Protein AF-A0A1G8I6J5-F1 (afdb_monomer_lite)

Radius of gyration: 16.46 Å; chains: 1; bounding box: 43×23×48 Å

Sequence (100 aa):
MLLSAAGHLDQCDLLMFSKLYNYYWFIRLTRNASVQRKYYRLVSKEKKRLIDSGVDEEEIRLLCRHLANLRNPLAEKRLEAYRASQLKSLISFFVFFCVL

Structure (mmCIF, N/CA/C/O backbone):
data_AF-A0A1G8I6J5-F1
#
_entry.id   AF-A0A1G8I6J5-F1
#
loop_
_atom_site.group_PDB
_atom_site.id
_atom_site.type_symbol
_atom_site.label_atom_id
_atom_site.label_alt_id
_atom_site.label_comp_id
_atom_site.label_asym_id
_atom_site.label_entity_id
_atom_site.label_seq_id
_atom_site.pdbx_PDB_ins_code
_atom_site.Cartn_x
_atom_site.Cartn_y
_atom_site.Cartn_z
_atom_site.occupancy
_atom_site.B_iso_or_equiv
_atom_site.auth_seq_id
_atom_site.auth_comp_id
_atom_site.auth_asym_id
_atom_site.auth_atom_id
_atom_site.pdbx_PDB_model_num
ATOM 1 N N . MET A 1 1 ? -1.390 -11.225 31.566 1.00 36.03 1 MET A N 1
ATOM 2 C CA . MET A 1 1 ? -1.913 -12.053 30.452 1.00 36.03 1 MET A CA 1
ATOM 3 C C . MET A 1 1 ? -2.703 -11.206 29.436 1.00 36.03 1 MET A C 1
ATOM 5 O O . MET A 1 1 ? -3.800 -11.574 29.059 1.00 36.03 1 MET A O 1
ATOM 9 N N . LEU A 1 2 ? -2.156 -10.079 28.953 1.00 34.28 2 LEU A N 1
ATOM 10 C CA . LEU A 1 2 ? -2.787 -9.249 27.902 1.00 34.28 2 LEU A CA 1
ATOM 11 C C . LEU A 1 2 ? -1.770 -8.773 26.842 1.00 34.28 2 LEU A C 1
ATOM 13 O O . LEU A 1 2 ? -1.960 -7.737 26.223 1.00 34.28 2 LEU A O 1
ATOM 17 N N . LEU A 1 3 ? -0.672 -9.511 26.628 1.00 37.06 3 LEU A N 1
ATOM 18 C CA . LEU A 1 3 ? 0.301 -9.189 25.567 1.00 37.06 3 LEU A CA 1
ATOM 19 C C . LEU A 1 3 ? 0.153 -10.044 24.296 1.00 37.06 3 LEU A C 1
ATOM 21 O O . LEU A 1 3 ? 0.798 -9.750 23.299 1.00 37.06 3 LEU A O 1
ATOM 25 N N . SER A 1 4 ? -0.700 -11.075 24.291 1.00 35.41 4 SER A N 1
ATOM 26 C CA . SER A 1 4 ? -0.777 -12.018 23.160 1.00 35.41 4 SER A CA 1
ATOM 27 C C . SER A 1 4 ? -1.800 -11.647 22.075 1.00 35.41 4 SER A C 1
ATOM 29 O O . SER A 1 4 ? -1.829 -12.299 21.037 1.00 35.41 4 SER A O 1
ATOM 31 N N . ALA A 1 5 ? -2.636 -10.623 22.289 1.00 42.75 5 ALA A N 1
ATOM 32 C CA . ALA A 1 5 ? -3.673 -10.222 21.330 1.00 42.75 5 ALA A CA 1
ATOM 33 C C . ALA A 1 5 ? -3.165 -9.246 20.249 1.00 42.75 5 ALA A C 1
ATOM 35 O O . ALA A 1 5 ? -3.723 -9.214 19.157 1.00 42.75 5 ALA A O 1
ATOM 36 N N . ALA A 1 6 ? -2.093 -8.489 20.522 1.00 44.50 6 ALA A N 1
ATOM 37 C CA . ALA A 1 6 ? -1.533 -7.532 19.562 1.00 44.50 6 ALA A CA 1
ATOM 38 C C . ALA A 1 6 ? -0.904 -8.238 18.345 1.00 44.50 6 ALA A C 1
ATOM 40 O O . ALA A 1 6 ? -1.242 -7.924 17.210 1.00 44.50 6 ALA A O 1
ATOM 41 N N . GLY A 1 7 ? -0.096 -9.281 18.574 1.00 40.69 7 GLY A N 1
ATOM 42 C CA . GLY A 1 7 ? 0.580 -10.002 17.486 1.00 40.69 7 GLY A CA 1
ATOM 43 C C . GLY A 1 7 ? -0.347 -10.812 16.568 1.00 40.69 7 GLY A C 1
ATOM 44 O O . GLY A 1 7 ? 0.021 -11.108 15.437 1.00 40.69 7 GLY A O 1
ATOM 45 N N . HIS A 1 8 ? -1.560 -11.161 17.014 1.00 38.75 8 HIS A N 1
ATOM 46 C CA . HIS A 1 8 ? -2.502 -11.934 16.195 1.00 38.75 8 HIS A CA 1
ATOM 47 C C . HIS A 1 8 ? -3.292 -11.050 15.210 1.00 38.75 8 HIS A C 1
ATOM 49 O O . HIS A 1 8 ? -3.710 -11.528 14.154 1.00 38.75 8 HIS A O 1
ATOM 55 N N . LEU A 1 9 ? -3.476 -9.763 15.524 1.00 45.56 9 LEU A N 1
ATOM 56 C CA . LEU A 1 9 ? -4.094 -8.792 14.614 1.00 45.56 9 LEU A CA 1
ATOM 57 C C . LEU A 1 9 ? -3.100 -8.351 13.522 1.00 45.56 9 LEU A C 1
ATOM 59 O O . LEU A 1 9 ? -3.474 -8.297 12.352 1.00 45.56 9 LEU A O 1
ATOM 63 N N . ASP A 1 10 ? -1.813 -8.213 13.868 1.00 54.97 10 ASP A N 1
ATOM 64 C CA . ASP A 1 10 ? -0.731 -7.923 12.911 1.00 54.97 10 ASP A CA 1
ATOM 65 C C . ASP A 1 10 ? -0.566 -9.016 11.830 1.00 54.97 10 ASP A C 1
ATOM 67 O O . ASP A 1 10 ? -0.248 -8.731 10.671 1.00 54.97 10 ASP A O 1
ATOM 71 N N . GLN A 1 11 ? -0.804 -10.288 12.179 1.00 51.03 11 GLN A N 1
ATOM 72 C CA . GLN A 1 11 ? -0.657 -11.418 11.252 1.00 51.03 11 GLN A CA 1
ATOM 73 C C . GLN A 1 11 ? -1.720 -11.406 10.134 1.00 51.03 11 GLN A C 1
ATOM 75 O O . GLN A 1 11 ? -1.420 -11.729 8.981 1.00 51.03 11 GLN A O 1
ATOM 80 N N . CYS A 1 12 ? -2.958 -11.022 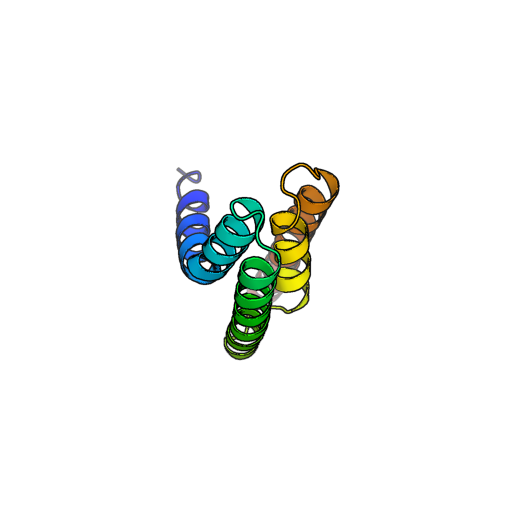10.462 1.00 55.72 12 CYS A N 1
ATOM 81 C CA . CYS A 1 12 ? -4.066 -10.920 9.508 1.00 55.72 12 CYS A CA 1
ATOM 82 C C . CYS A 1 12 ? -3.881 -9.730 8.556 1.00 55.72 12 CYS A C 1
ATOM 84 O O . CYS A 1 12 ? -4.099 -9.870 7.349 1.00 55.72 12 CYS A O 1
ATOM 86 N N . ASP A 1 13 ? -3.392 -8.601 9.073 1.00 64.19 13 ASP A N 1
ATOM 87 C CA . ASP A 1 13 ? -3.061 -7.424 8.266 1.00 64.19 13 ASP A CA 1
ATOM 88 C C . ASP A 1 13 ? -1.935 -7.720 7.267 1.00 64.19 13 ASP A C 1
ATOM 90 O O . ASP A 1 13 ? -2.030 -7.383 6.080 1.00 64.19 13 ASP A O 1
ATOM 94 N N . LEU A 1 14 ? -0.889 -8.434 7.697 1.00 63.06 14 LEU A N 1
ATOM 95 C CA . LEU A 1 14 ? 0.189 -8.861 6.802 1.00 63.06 14 LEU A CA 1
ATOM 96 C C . LEU A 1 14 ? -0.308 -9.779 5.678 1.00 63.06 14 LEU A C 1
ATOM 98 O O . LEU A 1 14 ? 0.161 -9.656 4.543 1.00 63.06 14 LEU A O 1
ATOM 102 N N . LEU A 1 15 ? -1.272 -10.664 5.949 1.00 74.88 15 LEU A N 1
ATOM 103 C CA . LEU A 1 15 ? -1.869 -11.529 4.927 1.00 74.88 15 LEU A CA 1
ATOM 104 C C . LEU A 1 15 ? -2.735 -10.737 3.940 1.00 74.88 15 LEU A C 1
ATOM 106 O O . LEU A 1 15 ? -2.607 -10.944 2.727 1.00 74.88 15 LEU A O 1
ATOM 110 N N . MET A 1 16 ? -3.548 -9.794 4.425 1.00 83.19 16 MET A N 1
ATOM 111 C CA . MET A 1 16 ? -4.431 -8.981 3.582 1.00 83.19 16 MET A CA 1
ATOM 112 C C . MET A 1 16 ? -3.643 -8.071 2.625 1.00 83.19 16 MET A C 1
ATOM 114 O O . MET A 1 16 ? -3.961 -7.985 1.434 1.00 83.19 16 MET A O 1
ATOM 118 N N . PHE A 1 17 ? -2.566 -7.446 3.110 1.00 89.06 17 PHE A N 1
ATOM 119 C CA . PHE A 1 17 ? -1.728 -6.535 2.323 1.00 89.06 17 PHE A CA 1
ATOM 120 C C . PHE A 1 17 ? -0.528 -7.214 1.641 1.00 89.06 17 PHE A C 1
ATOM 122 O O . PHE A 1 17 ? 0.206 -6.551 0.901 1.00 89.06 17 PHE A O 1
ATOM 129 N N . SER A 1 18 ? -0.320 -8.520 1.839 1.00 89.88 18 SER A N 1
ATOM 130 C CA . SER A 1 18 ? 0.847 -9.291 1.364 1.00 89.88 18 SER A CA 1
ATOM 131 C 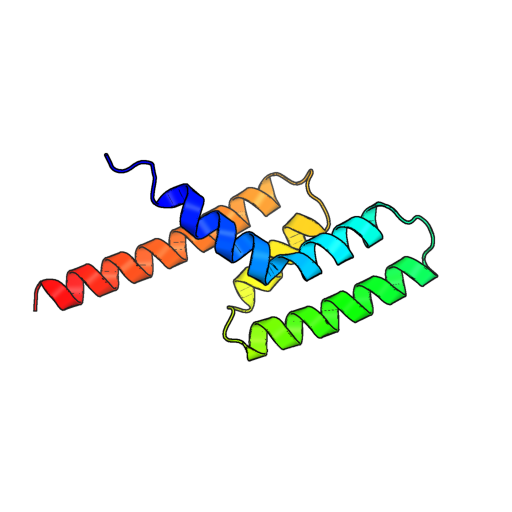C . SER A 1 18 ? 1.234 -9.019 -0.097 1.00 89.88 18 SER A C 1
ATOM 133 O O . SER A 1 18 ? 2.401 -8.790 -0.422 1.00 89.88 18 SER A O 1
ATOM 135 N N . LYS A 1 19 ? 0.251 -8.973 -1.002 1.00 92.88 19 LYS A N 1
ATOM 136 C CA . LYS A 1 19 ? 0.463 -8.672 -2.429 1.00 92.88 19 LYS A CA 1
ATOM 137 C C . LYS A 1 19 ? 0.983 -7.254 -2.658 1.00 92.88 19 LYS A C 1
ATOM 139 O O . LYS A 1 19 ? 1.876 -7.064 -3.482 1.00 92.88 19 LYS A O 1
ATOM 144 N N . LEU A 1 20 ? 0.472 -6.274 -1.913 1.00 93.38 20 LEU A N 1
ATOM 145 C CA . LEU A 1 20 ? 0.907 -4.880 -1.983 1.00 93.38 20 LEU A CA 1
ATOM 146 C C . LEU A 1 20 ? 2.377 -4.751 -1.548 1.00 93.38 20 LEU A C 1
ATOM 148 O O . LEU A 1 20 ? 3.177 -4.147 -2.265 1.00 93.38 20 LEU A O 1
ATOM 152 N N . TYR A 1 21 ? 2.747 -5.390 -0.431 1.00 93.31 21 TYR A N 1
ATOM 153 C CA . TYR A 1 21 ? 4.136 -5.469 0.040 1.00 93.31 21 TYR A CA 1
ATOM 154 C C . TYR A 1 21 ? 5.053 -6.089 -1.017 1.00 93.31 21 TYR A C 1
ATOM 156 O O . TYR A 1 21 ? 6.095 -5.511 -1.338 1.00 93.31 21 TYR A O 1
ATOM 164 N N . ASN A 1 22 ? 4.637 -7.210 -1.612 1.00 94.19 22 ASN A N 1
ATOM 165 C CA . ASN A 1 22 ? 5.395 -7.892 -2.660 1.00 94.19 22 ASN A CA 1
ATOM 166 C C . ASN A 1 22 ? 5.609 -7.001 -3.889 1.00 94.19 22 ASN A C 1
ATOM 168 O O . ASN A 1 22 ? 6.733 -6.883 -4.377 1.00 94.19 22 ASN A O 1
ATOM 172 N N . TYR A 1 23 ? 4.571 -6.319 -4.381 1.00 95.50 23 TYR A N 1
ATOM 173 C CA . TYR A 1 23 ? 4.714 -5.419 -5.530 1.00 95.50 23 TYR A CA 1
ATOM 174 C C . TYR A 1 23 ? 5.679 -4.270 -5.247 1.00 95.50 23 TYR A C 1
ATOM 176 O O . TYR A 1 23 ? 6.548 -3.986 -6.072 1.00 95.50 23 TYR A O 1
ATOM 184 N N . TYR A 1 24 ? 5.577 -3.638 -4.077 1.00 94.44 24 TYR A N 1
ATOM 185 C CA . TYR A 1 24 ? 6.500 -2.573 -3.693 1.00 94.44 24 TYR A CA 1
ATOM 186 C C . TYR A 1 24 ? 7.929 -3.079 -3.473 1.00 94.44 24 TYR A C 1
ATOM 188 O O . TYR A 1 24 ? 8.880 -2.373 -3.808 1.00 94.44 24 TYR A O 1
ATOM 196 N N . TRP A 1 25 ? 8.103 -4.308 -2.985 1.00 94.00 25 TRP A N 1
ATOM 197 C CA . TRP A 1 25 ? 9.414 -4.947 -2.924 1.00 94.00 25 TRP A CA 1
ATOM 198 C C . TRP A 1 25 ? 10.027 -5.103 -4.322 1.00 94.00 25 TRP A C 1
ATOM 200 O O . TRP A 1 25 ? 11.153 -4.655 -4.539 1.00 94.00 25 TRP A O 1
ATOM 210 N N . PHE A 1 26 ? 9.268 -5.613 -5.300 1.00 94.69 26 PHE A N 1
ATOM 211 C CA . PHE A 1 26 ? 9.738 -5.720 -6.686 1.00 94.69 26 PHE A CA 1
ATOM 212 C C . PHE A 1 26 ? 10.074 -4.361 -7.310 1.00 94.69 26 PHE A C 1
ATOM 214 O O . PHE A 1 26 ? 11.073 -4.252 -8.022 1.00 94.69 26 PHE A O 1
ATOM 221 N N . ILE A 1 27 ? 9.274 -3.324 -7.034 1.00 94.25 27 ILE A N 1
ATOM 222 C CA . ILE A 1 27 ? 9.530 -1.954 -7.509 1.00 94.25 27 ILE A CA 1
ATOM 223 C C . ILE A 1 27 ? 10.869 -1.434 -6.978 1.00 94.25 27 ILE A C 1
ATOM 225 O O . ILE A 1 27 ? 11.625 -0.836 -7.741 1.00 94.25 27 ILE A O 1
ATOM 229 N N . ARG A 1 28 ? 11.178 -1.671 -5.696 1.00 92.25 28 ARG A N 1
ATOM 230 C CA . ARG A 1 28 ? 12.443 -1.238 -5.079 1.00 92.25 28 ARG A CA 1
ATOM 231 C C . ARG A 1 28 ? 13.640 -2.064 -5.543 1.00 92.25 28 ARG A C 1
ATOM 233 O O . ARG A 1 28 ? 14.737 -1.528 -5.653 1.00 92.25 28 ARG A O 1
ATOM 240 N N . LEU A 1 29 ? 13.435 -3.352 -5.810 1.00 93.94 29 LEU A N 1
ATOM 241 C CA . LEU A 1 29 ? 14.494 -4.247 -6.267 1.00 93.94 29 LEU A CA 1
ATOM 242 C C . LEU A 1 29 ? 14.912 -3.954 -7.714 1.00 93.94 29 LEU A C 1
ATOM 244 O O . LEU A 1 29 ? 16.096 -3.991 -8.046 1.00 93.94 29 LEU A O 1
ATOM 248 N N . THR A 1 30 ? 13.947 -3.698 -8.600 1.00 93.56 30 THR A N 1
ATOM 249 C CA . THR A 1 30 ? 14.221 -3.578 -10.033 1.00 93.56 30 THR A CA 1
ATOM 250 C C . THR A 1 30 ? 14.655 -2.168 -10.432 1.00 93.56 30 THR A C 1
ATOM 252 O O . THR A 1 30 ? 14.020 -1.177 -10.080 1.00 93.56 30 THR A O 1
ATOM 255 N N . ARG A 1 31 ? 15.717 -2.069 -11.241 1.00 91.69 31 ARG A N 1
ATOM 256 C CA . ARG A 1 31 ? 16.158 -0.809 -11.872 1.00 91.69 31 ARG A CA 1
ATOM 257 C C . ARG A 1 31 ? 15.517 -0.567 -13.245 1.00 91.69 31 ARG A C 1
ATOM 259 O O . ARG A 1 31 ? 15.658 0.513 -13.806 1.00 91.69 31 ARG A O 1
ATOM 266 N N . ASN A 1 32 ? 14.824 -1.562 -13.808 1.00 95.38 32 ASN A N 1
ATOM 267 C CA . ASN A 1 32 ? 14.227 -1.456 -15.138 1.00 95.38 32 ASN A CA 1
ATOM 268 C C . ASN A 1 32 ? 12.882 -0.716 -15.079 1.00 95.38 32 ASN A C 1
ATOM 270 O O . ASN A 1 32 ? 11.899 -1.231 -14.541 1.00 95.38 32 ASN A O 1
ATOM 274 N N . ALA A 1 33 ? 12.814 0.455 -15.715 1.00 94.00 33 ALA A N 1
ATOM 275 C CA . ALA A 1 33 ? 11.621 1.299 -15.739 1.00 94.00 33 ALA A CA 1
ATOM 276 C C . ALA A 1 33 ? 10.376 0.605 -16.331 1.00 94.00 33 ALA A C 1
ATOM 278 O O . ALA A 1 33 ? 9.257 0.852 -15.885 1.00 94.00 33 ALA A O 1
ATOM 279 N N . SER A 1 34 ? 10.534 -0.286 -17.316 1.00 95.44 34 SER A N 1
ATOM 280 C CA . SER A 1 34 ? 9.408 -1.040 -17.889 1.00 95.44 34 SER A CA 1
ATOM 281 C C . SER A 1 34 ? 8.792 -1.993 -16.863 1.00 95.44 34 SER A C 1
ATOM 283 O O . SER A 1 34 ? 7.572 -2.036 -16.682 1.00 95.44 34 SER A O 1
ATOM 285 N N . VAL A 1 35 ? 9.650 -2.691 -16.116 1.00 94.50 35 VAL A N 1
ATOM 286 C CA . VAL A 1 35 ? 9.241 -3.607 -15.047 1.00 94.50 35 VAL A CA 1
ATOM 287 C C . VAL A 1 35 ? 8.598 -2.830 -13.896 1.00 94.50 35 VAL A C 1
ATOM 289 O O . VAL A 1 35 ? 7.527 -3.216 -13.432 1.00 94.50 35 VAL A O 1
ATOM 292 N N . GLN A 1 36 ? 9.168 -1.687 -13.499 1.00 94.50 36 GLN A N 1
ATOM 293 C CA . GLN A 1 36 ? 8.555 -0.808 -12.496 1.00 94.50 36 GLN A CA 1
ATOM 294 C C . GLN A 1 36 ? 7.149 -0.365 -12.918 1.00 94.50 36 GLN A C 1
ATOM 296 O O . GLN A 1 36 ? 6.204 -0.496 -12.141 1.00 94.50 36 GLN A O 1
ATOM 301 N N . ARG A 1 37 ? 6.972 0.090 -14.167 1.00 95.19 37 ARG A N 1
ATOM 302 C CA . ARG A 1 37 ? 5.655 0.485 -14.697 1.00 95.19 37 ARG A CA 1
ATOM 303 C C 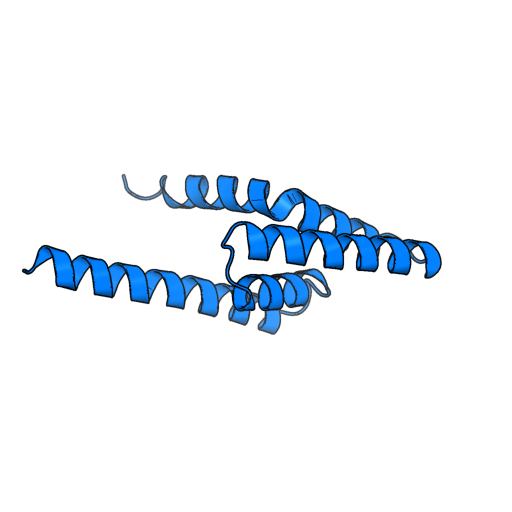. ARG A 1 37 ? 4.649 -0.664 -14.658 1.00 95.19 37 ARG A C 1
ATOM 305 O O . ARG A 1 37 ? 3.496 -0.437 -14.293 1.00 95.19 37 ARG A O 1
ATOM 312 N N . LYS A 1 38 ? 5.070 -1.893 -14.984 1.00 96.19 38 LYS A N 1
ATOM 313 C CA . LYS A 1 38 ? 4.228 -3.094 -14.847 1.00 96.19 38 LYS A CA 1
ATOM 314 C C . LYS A 1 38 ? 3.750 -3.265 -13.402 1.00 96.19 38 LYS A C 1
ATOM 316 O O . LYS A 1 38 ? 2.552 -3.431 -13.184 1.00 96.19 38 LYS A O 1
ATOM 321 N N . TYR A 1 39 ? 4.648 -3.181 -12.423 1.00 96.38 39 TYR A N 1
ATOM 322 C CA . TYR A 1 39 ? 4.274 -3.340 -11.016 1.00 96.38 39 TYR A CA 1
ATOM 323 C C . TYR A 1 39 ? 3.409 -2.194 -10.490 1.00 96.38 39 TYR A C 1
ATOM 325 O O . TYR A 1 39 ? 2.450 -2.461 -9.775 1.00 96.38 39 TYR A O 1
ATOM 333 N N . TYR A 1 40 ? 3.636 -0.946 -10.904 1.00 94.50 40 TYR A N 1
ATOM 334 C CA . TYR A 1 40 ? 2.739 0.160 -10.548 1.00 94.50 40 TYR A CA 1
ATOM 335 C C . TYR A 1 40 ? 1.311 -0.032 -11.086 1.00 94.50 40 TYR A C 1
ATOM 337 O O . TYR A 1 40 ? 0.345 0.297 -10.395 1.00 94.50 40 TYR A O 1
ATOM 345 N N . ARG A 1 41 ? 1.145 -0.630 -12.276 1.00 97.19 41 ARG A N 1
ATOM 346 C CA . ARG A 1 41 ? -0.184 -1.019 -12.788 1.00 97.19 41 ARG A CA 1
ATOM 347 C C . ARG A 1 41 ? -0.835 -2.099 -11.917 1.00 97.19 41 ARG A C 1
ATOM 349 O O . ARG A 1 41 ? -2.027 -2.007 -11.632 1.00 97.19 41 ARG A O 1
ATOM 356 N N . LEU A 1 42 ? -0.061 -3.089 -11.464 1.00 96.56 42 LEU A N 1
ATOM 357 C CA . LEU A 1 42 ? -0.545 -4.125 -10.543 1.00 96.56 42 LEU A CA 1
ATOM 358 C C . LEU A 1 42 ? -0.944 -3.538 -9.184 1.00 96.56 42 LEU A C 1
ATOM 360 O O . LEU A 1 42 ? -2.016 -3.865 -8.687 1.00 96.56 42 LEU A O 1
ATOM 364 N N . VAL A 1 43 ? -0.153 -2.610 -8.635 1.00 96.31 43 VAL A N 1
ATOM 365 C CA . VAL A 1 43 ? -0.499 -1.870 -7.410 1.00 96.31 43 VAL A CA 1
ATOM 366 C C . VAL A 1 43 ? -1.823 -1.129 -7.582 1.00 96.31 43 VAL A C 1
ATOM 368 O O . VAL A 1 43 ? -2.673 -1.211 -6.706 1.00 96.31 43 VAL A O 1
ATOM 371 N N . SER A 1 44 ? -2.049 -0.447 -8.710 1.00 95.88 44 SER A N 1
ATOM 372 C CA . SER A 1 44 ? -3.326 0.240 -8.960 1.00 95.88 44 SER A CA 1
ATOM 373 C C . SER A 1 44 ? -4.520 -0.721 -8.979 1.00 95.88 44 SER A C 1
ATOM 375 O O . SER A 1 44 ? -5.555 -0.416 -8.389 1.00 95.88 44 SER A O 1
ATOM 377 N N . LYS A 1 45 ? -4.375 -1.896 -9.603 1.00 96.56 45 LYS A N 1
ATOM 378 C CA . LYS A 1 45 ? -5.414 -2.938 -9.595 1.00 96.56 45 LYS A CA 1
ATOM 379 C C . LYS A 1 45 ? -5.676 -3.464 -8.180 1.00 96.56 45 LYS A C 1
ATOM 381 O O . LYS A 1 45 ? -6.826 -3.660 -7.803 1.00 96.56 45 LYS A O 1
ATOM 386 N N . GLU A 1 46 ? -4.617 -3.662 -7.405 1.00 95.69 46 GLU A N 1
ATOM 387 C CA . GLU A 1 46 ? -4.706 -4.163 -6.035 1.00 95.69 46 GLU A CA 1
ATOM 388 C C . GLU A 1 46 ? -5.366 -3.160 -5.090 1.00 95.69 46 GLU A C 1
ATOM 390 O O . GLU A 1 46 ? -6.213 -3.549 -4.294 1.00 95.69 46 GLU A O 1
ATOM 395 N N . LYS A 1 47 ? -5.043 -1.868 -5.226 1.00 94.94 47 LYS A N 1
ATOM 396 C CA . LYS A 1 47 ? -5.710 -0.790 -4.486 1.00 94.94 47 LYS A CA 1
ATOM 397 C C . LYS A 1 47 ? -7.219 -0.827 -4.683 1.00 94.94 47 LYS A C 1
ATOM 399 O O . LYS A 1 47 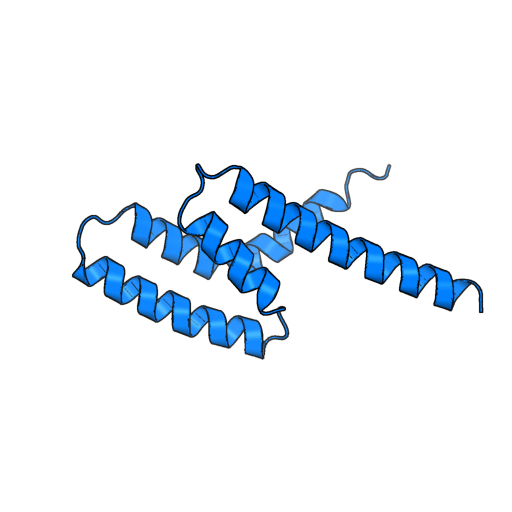? -7.945 -0.797 -3.702 1.00 94.94 47 LYS A O 1
ATOM 404 N N . LYS A 1 48 ? -7.673 -0.941 -5.937 1.00 95.38 48 LYS A N 1
ATOM 405 C CA . LYS A 1 48 ? -9.104 -1.050 -6.253 1.00 95.38 48 LYS A CA 1
ATOM 406 C C . LYS A 1 48 ? -9.730 -2.255 -5.556 1.00 95.38 48 LYS A C 1
ATOM 408 O O . LYS A 1 48 ? -10.695 -2.081 -4.835 1.00 95.38 48 LYS A O 1
ATOM 413 N N . ARG A 1 49 ? -9.101 -3.435 -5.652 1.00 95.44 49 ARG A N 1
ATOM 414 C CA . ARG A 1 49 ? -9.587 -4.643 -4.963 1.00 95.44 49 ARG A CA 1
ATOM 415 C C . ARG A 1 49 ? -9.714 -4.450 -3.447 1.00 95.44 49 ARG A C 1
ATOM 417 O O . ARG A 1 49 ? -10.655 -4.963 -2.861 1.00 95.44 49 ARG A O 1
ATOM 424 N N . LEU A 1 50 ? -8.753 -3.771 -2.815 1.00 93.25 50 LEU A N 1
ATOM 425 C CA . LEU A 1 50 ? -8.774 -3.523 -1.370 1.00 93.25 50 LEU A CA 1
ATOM 426 C C . LEU A 1 50 ? -9.911 -2.568 -0.978 1.00 93.25 50 LEU A C 1
ATOM 428 O O . LEU A 1 50 ? -10.639 -2.857 -0.031 1.00 93.25 50 LEU A O 1
ATOM 432 N N . ILE A 1 51 ? -10.108 -1.495 -1.748 1.00 93.94 51 ILE A N 1
ATOM 433 C CA . ILE A 1 51 ? -11.235 -0.566 -1.566 1.00 93.94 51 ILE A CA 1
ATOM 434 C C . ILE A 1 51 ? -12.566 -1.311 -1.735 1.00 93.94 51 ILE A C 1
ATOM 436 O O . ILE A 1 51 ? -13.435 -1.215 -0.875 1.00 93.94 51 ILE A O 1
ATOM 440 N N . ASP A 1 52 ? -12.692 -2.134 -2.781 1.00 93.75 52 ASP A N 1
ATOM 441 C CA . ASP A 1 52 ? -13.893 -2.940 -3.039 1.00 93.75 52 ASP A CA 1
ATOM 442 C C . ASP A 1 52 ? -14.163 -3.958 -1.913 1.00 93.75 52 ASP A C 1
ATOM 444 O O . ASP A 1 52 ? -15.310 -4.314 -1.658 1.00 93.75 52 ASP A O 1
ATOM 448 N N . SER A 1 53 ? -13.118 -4.419 -1.212 1.00 90.81 53 SER A N 1
ATOM 449 C CA . SER A 1 53 ? -13.245 -5.292 -0.035 1.00 90.81 53 SER A CA 1
ATOM 450 C C . SER A 1 53 ? -13.576 -4.557 1.271 1.00 90.81 53 SER A C 1
ATOM 452 O O . SER A 1 53 ? -13.681 -5.205 2.309 1.00 90.81 53 SER A O 1
ATOM 454 N N . GLY A 1 54 ? -13.748 -3.232 1.233 1.00 90.94 54 GLY A N 1
ATOM 455 C CA . GLY A 1 54 ? -14.115 -2.413 2.392 1.00 90.94 54 GLY A CA 1
ATOM 456 C C . GLY A 1 54 ? -12.933 -1.867 3.194 1.00 90.94 54 GLY A C 1
ATOM 457 O O . GLY A 1 54 ? -13.132 -1.366 4.297 1.00 90.94 54 GLY A O 1
ATOM 458 N N . VAL A 1 55 ? -11.709 -1.952 2.666 1.00 90.00 55 VAL A N 1
ATOM 459 C CA . VAL A 1 55 ? -10.543 -1.312 3.288 1.00 90.00 55 VAL A CA 1
ATOM 460 C C . VAL A 1 55 ? -10.596 0.188 3.021 1.00 90.00 55 VAL A C 1
ATOM 462 O O . VAL A 1 55 ? -10.839 0.619 1.893 1.00 90.00 55 VAL A O 1
ATOM 465 N N . ASP A 1 56 ? -10.324 0.978 4.054 1.00 91.69 56 ASP A N 1
ATOM 466 C CA . ASP A 1 56 ? -10.355 2.430 3.968 1.00 91.69 56 ASP A CA 1
ATOM 467 C C . ASP A 1 56 ? -9.307 2.993 2.984 1.00 91.69 56 ASP A C 1
ATOM 469 O O . ASP A 1 56 ? -8.138 2.588 2.953 1.00 91.69 56 ASP A O 1
ATOM 473 N N . GLU A 1 57 ? -9.727 3.958 2.163 1.00 93.38 57 GLU A N 1
ATOM 474 C CA . GLU A 1 57 ? -8.884 4.524 1.107 1.00 93.38 57 GLU A CA 1
ATOM 475 C C . GLU A 1 57 ? -7.697 5.321 1.672 1.00 93.38 57 GLU A C 1
ATOM 477 O O . GLU A 1 57 ? -6.591 5.267 1.115 1.00 93.38 57 GLU A O 1
ATOM 482 N N . GLU A 1 58 ? -7.885 6.031 2.789 1.00 93.56 58 GLU A N 1
ATOM 483 C CA . GLU A 1 58 ? -6.820 6.818 3.409 1.00 93.56 58 GLU A CA 1
ATOM 484 C C . GLU A 1 58 ? -5.755 5.904 4.023 1.00 93.56 58 GLU A C 1
ATOM 486 O O . GLU A 1 58 ? -4.558 6.174 3.860 1.00 93.56 58 GLU A O 1
ATOM 491 N N . GLU A 1 59 ? -6.147 4.770 4.617 1.00 91.94 59 GLU A N 1
ATOM 492 C CA . GLU A 1 59 ? -5.181 3.761 5.062 1.00 91.94 59 GLU A CA 1
ATOM 493 C C . GLU A 1 59 ? -4.326 3.264 3.893 1.00 91.94 59 GLU A C 1
ATOM 495 O O . GLU A 1 59 ? -3.092 3.277 3.963 1.00 91.94 59 GLU A O 1
ATOM 500 N N . ILE A 1 60 ? -4.960 2.885 2.780 1.00 93.88 60 ILE A N 1
ATOM 501 C CA . ILE A 1 60 ? -4.256 2.408 1.583 1.00 93.88 60 ILE A CA 1
ATOM 502 C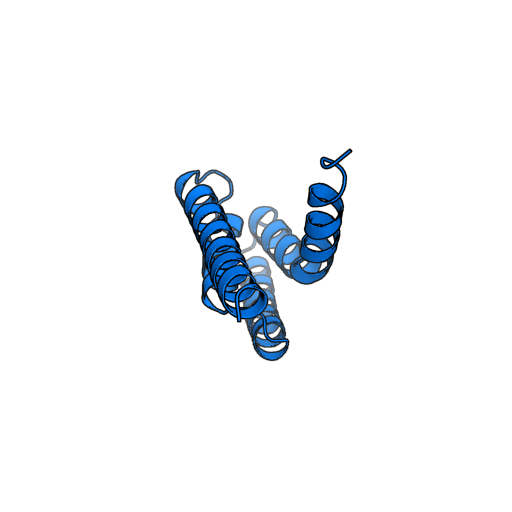 C . ILE A 1 60 ? -3.308 3.490 1.050 1.00 93.88 60 ILE A C 1
ATOM 504 O O . ILE A 1 60 ? -2.183 3.188 0.624 1.00 93.88 60 ILE A O 1
ATOM 508 N N . ARG A 1 61 ? -3.732 4.760 1.062 1.00 94.81 61 ARG A N 1
ATOM 509 C CA . ARG A 1 61 ? -2.919 5.904 0.625 1.00 94.81 61 ARG A CA 1
ATOM 510 C C . ARG A 1 61 ? -1.670 6.060 1.486 1.00 94.81 61 ARG A C 1
ATOM 512 O O . ARG A 1 61 ? -0.567 6.174 0.937 1.00 94.81 61 ARG A O 1
ATOM 519 N N . LEU A 1 62 ? -1.832 6.051 2.808 1.00 94.31 62 LEU A N 1
ATOM 520 C CA . LEU A 1 62 ? -0.740 6.181 3.772 1.00 94.31 62 LEU A CA 1
ATOM 521 C C . LEU A 1 62 ? 0.214 4.986 3.697 1.00 94.31 62 LEU A C 1
ATOM 523 O O . LEU A 1 62 ? 1.430 5.183 3.613 1.00 94.31 62 LEU A O 1
ATOM 527 N N . LEU A 1 63 ? -0.327 3.769 3.605 1.00 93.31 63 LEU A N 1
ATOM 528 C CA . LEU A 1 63 ? 0.451 2.543 3.465 1.00 93.31 63 LEU A CA 1
ATOM 529 C C . LEU A 1 63 ? 1.312 2.584 2.203 1.00 93.31 63 LEU A C 1
ATOM 531 O O . LEU A 1 63 ? 2.520 2.378 2.261 1.00 93.31 63 LEU A O 1
ATOM 535 N N . CYS A 1 64 ? 0.731 2.933 1.055 1.00 94.25 64 CYS A N 1
ATOM 536 C CA . CYS A 1 64 ? 1.479 3.038 -0.199 1.00 94.25 64 CYS A CA 1
ATOM 537 C C . CYS A 1 64 ? 2.590 4.090 -0.145 1.00 94.25 64 CYS A C 1
ATOM 539 O O . CYS A 1 64 ? 3.648 3.902 -0.748 1.00 94.25 64 CYS A O 1
ATOM 541 N N . ARG A 1 65 ? 2.365 5.198 0.570 1.00 93.50 65 ARG A N 1
ATOM 542 C CA . ARG A 1 65 ? 3.372 6.248 0.757 1.00 93.50 65 ARG A CA 1
ATOM 543 C C . ARG A 1 65 ? 4.538 5.762 1.614 1.00 93.50 65 ARG A C 1
ATOM 545 O O . ARG A 1 65 ? 5.684 6.046 1.273 1.00 93.50 65 ARG A O 1
ATOM 552 N N . HIS A 1 66 ? 4.248 5.017 2.678 1.00 93.62 66 HIS A N 1
ATOM 553 C CA . HIS A 1 66 ? 5.263 4.359 3.496 1.00 93.62 66 HIS A CA 1
ATOM 554 C C . HIS A 1 66 ? 6.030 3.298 2.684 1.00 93.62 66 HIS A C 1
ATOM 556 O O . HIS A 1 66 ? 7.257 3.329 2.627 1.00 93.62 66 HIS A O 1
ATOM 562 N N . LEU A 1 67 ? 5.332 2.430 1.944 1.00 92.38 67 LEU A N 1
ATOM 563 C CA . LEU A 1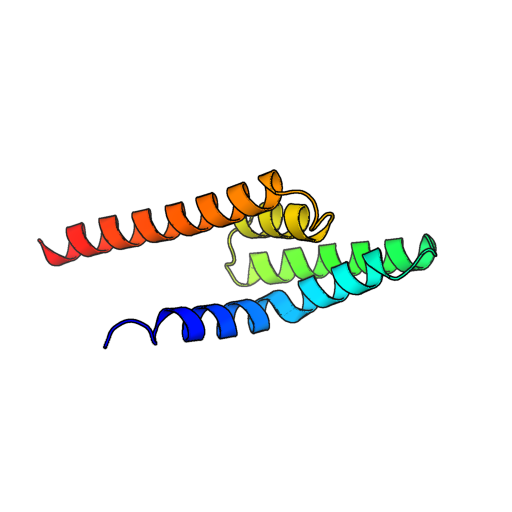 67 ? 5.959 1.389 1.121 1.00 92.38 67 LEU A CA 1
ATOM 564 C C . LEU A 1 67 ? 6.805 1.948 -0.029 1.00 92.38 67 LEU A C 1
ATOM 566 O O . LEU A 1 67 ? 7.813 1.348 -0.401 1.00 92.38 67 LEU A O 1
ATOM 570 N N . ALA A 1 68 ? 6.446 3.096 -0.597 1.00 91.44 68 ALA A N 1
ATOM 571 C CA . ALA A 1 68 ? 7.274 3.740 -1.612 1.00 91.44 68 ALA A CA 1
ATOM 572 C C . ALA A 1 68 ? 8.658 4.133 -1.064 1.00 91.44 68 ALA A C 1
ATOM 574 O O . ALA A 1 68 ? 9.648 4.049 -1.791 1.00 91.44 68 ALA A O 1
ATOM 575 N N . ASN A 1 69 ? 8.745 4.526 0.213 1.00 90.00 69 ASN A N 1
ATOM 576 C CA . ASN A 1 69 ? 9.999 4.899 0.858 1.00 90.00 69 ASN A CA 1
ATOM 577 C C . ASN A 1 69 ? 10.005 4.544 2.354 1.00 90.00 69 ASN A C 1
ATOM 579 O O . ASN A 1 69 ? 9.636 5.362 3.197 1.00 90.00 69 ASN A O 1
ATOM 583 N N . LEU A 1 70 ? 10.521 3.353 2.672 1.00 88.19 70 LEU A N 1
ATOM 584 C CA . LEU A 1 70 ? 10.614 2.852 4.050 1.00 88.19 70 LEU A CA 1
ATOM 585 C C . LEU A 1 70 ? 11.550 3.685 4.932 1.00 88.19 70 LEU A C 1
ATOM 587 O O . LEU A 1 70 ? 11.442 3.645 6.148 1.00 88.19 70 LEU A O 1
ATOM 591 N N . ARG A 1 71 ? 12.472 4.455 4.343 1.00 89.56 71 ARG A N 1
ATOM 592 C CA . ARG A 1 71 ? 13.411 5.287 5.110 1.00 89.56 71 ARG A CA 1
ATOM 593 C C . ARG A 1 71 ? 12.785 6.596 5.586 1.00 89.56 71 ARG A C 1
ATOM 595 O O . ARG A 1 71 ? 13.486 7.398 6.192 1.00 89.56 71 ARG A O 1
ATOM 602 N N . ASN A 1 72 ? 11.515 6.858 5.267 1.00 91.94 72 ASN A N 1
ATOM 603 C CA . ASN A 1 72 ? 10.828 8.076 5.673 1.00 91.94 72 ASN A CA 1
ATOM 604 C C . ASN A 1 72 ? 10.054 7.865 6.990 1.00 91.94 72 ASN A C 1
ATOM 606 O O . ASN A 1 72 ? 8.904 7.413 6.944 1.00 91.94 72 ASN A O 1
ATOM 610 N N . PRO A 1 73 ? 10.613 8.277 8.145 1.00 90.75 73 PRO A N 1
ATOM 611 C CA . PRO A 1 73 ? 9.974 8.063 9.443 1.00 90.75 73 PRO A CA 1
ATOM 612 C C . PRO A 1 73 ? 8.680 8.872 9.600 1.00 90.75 73 PRO A C 1
ATOM 614 O O . PRO A 1 73 ? 7.809 8.517 10.385 1.00 90.75 73 PRO A O 1
ATOM 617 N N . LEU A 1 74 ? 8.509 9.966 8.849 1.00 93.19 74 LEU A N 1
ATOM 618 C CA . LEU A 1 74 ? 7.273 10.750 8.894 1.00 93.19 74 LEU A CA 1
ATOM 619 C C . LEU A 1 74 ? 6.113 10.020 8.214 1.00 93.19 74 LEU A C 1
ATOM 621 O O . LEU A 1 74 ? 4.966 10.197 8.614 1.00 93.19 74 LEU A O 1
ATOM 625 N N . ALA A 1 75 ? 6.393 9.232 7.172 1.00 90.19 75 ALA A N 1
ATOM 626 C CA . ALA A 1 75 ? 5.365 8.448 6.492 1.00 90.19 75 ALA A CA 1
ATOM 627 C C . ALA A 1 75 ? 4.878 7.295 7.379 1.00 90.19 75 ALA A C 1
ATOM 629 O O . ALA A 1 75 ? 3.676 7.065 7.463 1.00 90.19 75 ALA A O 1
ATOM 630 N N . GLU A 1 76 ? 5.808 6.638 8.072 1.00 90.88 76 GLU A N 1
ATOM 631 C CA . GLU A 1 76 ? 5.522 5.608 9.076 1.00 90.88 76 GLU A CA 1
ATOM 632 C C . GLU A 1 76 ? 4.682 6.165 10.231 1.00 90.88 76 GLU A C 1
ATOM 634 O O . GLU A 1 76 ? 3.550 5.728 10.425 1.00 90.88 76 GLU A O 1
ATOM 639 N N . LYS A 1 77 ? 5.147 7.236 10.889 1.00 92.06 77 LYS A N 1
ATOM 640 C CA . LYS A 1 77 ? 4.411 7.876 11.994 1.00 92.06 77 LYS A CA 1
ATOM 641 C C . LYS A 1 77 ? 2.994 8.303 11.616 1.00 92.06 77 LYS A C 1
ATOM 643 O O . LYS A 1 77 ? 2.093 8.252 12.445 1.00 92.06 77 LYS A O 1
ATOM 648 N N . ARG A 1 78 ? 2.775 8.754 10.376 1.00 93.19 78 ARG A N 1
ATOM 649 C CA . ARG A 1 78 ? 1.431 9.124 9.898 1.00 93.19 78 ARG A CA 1
ATOM 650 C C . ARG A 1 78 ? 0.520 7.913 9.738 1.00 93.19 78 ARG A C 1
ATOM 652 O O . ARG A 1 78 ? -0.650 8.014 10.089 1.00 93.19 78 ARG A O 1
ATOM 659 N N . LEU A 1 79 ? 1.039 6.801 9.220 1.00 91.62 79 LEU A N 1
ATOM 660 C CA . LEU A 1 79 ? 0.284 5.555 9.104 1.00 91.62 79 LEU A CA 1
ATOM 661 C C . LEU A 1 79 ? -0.094 5.017 10.491 1.00 91.62 79 LEU A C 1
ATOM 663 O O . LEU A 1 79 ? -1.253 4.694 10.731 1.00 91.62 79 LEU A O 1
ATOM 667 N N . GLU A 1 80 ? 0.861 4.992 11.418 1.00 90.75 80 GLU A N 1
ATOM 668 C CA . GLU A 1 80 ? 0.630 4.578 12.806 1.00 90.75 80 GLU A CA 1
ATOM 669 C C . GLU A 1 80 ? -0.391 5.478 13.508 1.00 90.75 80 GLU A C 1
ATOM 671 O O . GLU A 1 80 ? -1.325 4.987 14.139 1.00 90.75 80 GLU A O 1
ATOM 676 N N . ALA A 1 81 ? -0.262 6.801 13.358 1.00 92.56 81 ALA A N 1
ATOM 677 C CA . ALA A 1 81 ? -1.204 7.757 13.932 1.00 92.56 81 ALA A CA 1
ATOM 678 C C . ALA A 1 81 ? -2.624 7.568 13.380 1.00 92.56 81 ALA A C 1
ATOM 680 O O . ALA A 1 81 ? -3.590 7.643 14.140 1.00 92.56 81 ALA A O 1
ATOM 681 N N . TYR A 1 82 ? -2.750 7.294 12.079 1.00 91.62 82 TYR A N 1
ATOM 682 C CA . TYR A 1 82 ? -4.035 7.011 11.451 1.00 91.62 82 TYR A CA 1
ATOM 683 C C . TYR A 1 82 ? -4.673 5.745 12.030 1.00 91.62 82 TYR A C 1
ATOM 685 O O . TYR A 1 82 ? -5.802 5.788 12.517 1.00 91.62 82 TYR A O 1
ATOM 693 N N . ARG A 1 83 ? -3.920 4.645 12.102 1.00 88.81 83 ARG A N 1
ATOM 694 C CA . ARG A 1 83 ? -4.386 3.388 12.711 1.00 88.81 83 ARG A CA 1
ATOM 695 C C . ARG A 1 83 ? -4.786 3.568 14.175 1.00 88.81 83 ARG A C 1
ATOM 697 O O . ARG A 1 83 ? -5.847 3.115 14.593 1.00 88.81 83 ARG A O 1
ATOM 704 N N . ALA A 1 84 ? -3.996 4.317 14.942 1.00 88.06 84 ALA A N 1
ATOM 705 C CA . ALA A 1 84 ? -4.325 4.652 16.323 1.00 88.06 84 ALA A CA 1
ATOM 706 C C . ALA A 1 84 ? -5.607 5.500 16.439 1.00 88.06 84 ALA A C 1
ATOM 708 O O . ALA A 1 84 ? -6.360 5.336 17.398 1.00 88.06 84 ALA A O 1
ATOM 709 N N . SER A 1 85 ? -5.883 6.398 15.484 1.00 87.19 85 SER A N 1
ATOM 710 C CA . SER A 1 85 ? -7.138 7.164 15.468 1.00 87.19 85 SER A CA 1
ATOM 711 C C . SER A 1 85 ? -8.364 6.303 15.158 1.00 87.19 85 SER A C 1
ATOM 713 O O . SER A 1 85 ? -9.400 6.509 15.788 1.00 87.19 85 SER A O 1
ATOM 715 N N . GLN A 1 86 ? -8.228 5.298 14.287 1.00 80.38 86 GLN A N 1
ATOM 716 C CA . GLN A 1 86 ? -9.292 4.330 13.998 1.00 80.38 86 GLN A CA 1
ATOM 717 C C . GLN A 1 86 ? -9.619 3.460 15.223 1.00 80.38 86 GLN A C 1
ATOM 719 O O . GLN A 1 86 ? -10.775 3.184 15.513 1.00 80.38 86 GLN A O 1
ATOM 724 N N . LEU A 1 87 ? -8.622 3.088 16.029 1.00 73.81 87 LEU A N 1
ATOM 725 C CA . LEU A 1 87 ? -8.876 2.355 17.277 1.00 73.81 87 LEU A CA 1
ATOM 726 C C . LEU A 1 87 ? -9.578 3.218 18.337 1.00 73.81 87 LEU A C 1
ATOM 728 O O . LEU A 1 87 ? -10.458 2.738 19.050 1.00 73.81 87 LEU A O 1
ATOM 732 N N . LYS A 1 88 ? -9.226 4.506 18.435 1.00 71.19 88 LYS A N 1
ATOM 733 C CA . LYS A 1 88 ? -9.866 5.436 19.382 1.00 71.19 88 LYS A CA 1
ATOM 734 C C . LYS A 1 88 ? -11.346 5.660 19.070 1.00 71.19 88 LYS A C 1
ATOM 736 O O . LYS A 1 88 ? -12.141 5.738 20.006 1.00 71.19 88 LYS A O 1
ATOM 741 N N . SER A 1 89 ? -11.720 5.754 17.792 1.00 66.56 89 SER A N 1
ATOM 742 C CA . SER A 1 89 ? -13.127 5.899 17.399 1.00 66.56 89 SER A CA 1
ATOM 743 C C . SER A 1 89 ? -13.941 4.652 17.757 1.00 66.56 89 SER A C 1
ATOM 745 O O . SER A 1 89 ? -15.040 4.784 18.293 1.00 66.56 89 SER A O 1
ATOM 747 N N . LEU A 1 90 ? -13.373 3.456 17.571 1.00 61.12 90 LEU A N 1
ATOM 748 C CA . LEU A 1 90 ? -14.015 2.191 17.937 1.00 61.12 90 LEU A CA 1
ATOM 749 C C . LEU A 1 90 ? -14.200 2.040 19.454 1.00 61.12 90 LEU A C 1
ATOM 751 O O . LEU A 1 90 ? -15.275 1.645 19.899 1.00 61.12 90 LEU A O 1
ATOM 755 N N . ILE A 1 91 ? -13.198 2.406 20.262 1.00 64.56 91 ILE A N 1
ATOM 756 C CA . ILE A 1 91 ? -13.300 2.360 21.732 1.00 64.56 91 ILE A CA 1
ATOM 757 C C . ILE A 1 91 ? -14.343 3.364 22.240 1.00 64.56 91 ILE A C 1
ATOM 759 O O . ILE A 1 91 ? -15.149 3.021 23.099 1.00 64.56 91 ILE A O 1
ATOM 763 N N . SER A 1 92 ? -14.367 4.583 21.690 1.00 59.78 92 SER A N 1
ATOM 764 C CA . SER A 1 92 ? -15.379 5.594 22.031 1.00 59.78 92 SER A CA 1
ATOM 765 C C . SER A 1 92 ? -16.798 5.094 21.738 1.00 59.78 92 SER A C 1
ATOM 767 O O . SER A 1 92 ? -17.687 5.204 22.582 1.00 59.78 92 SER A O 1
ATOM 769 N N . PHE A 1 93 ? -16.997 4.475 20.571 1.00 57.59 93 PHE A N 1
ATOM 770 C CA . PHE A 1 93 ? -18.280 3.894 20.183 1.00 57.59 93 PHE A CA 1
ATOM 771 C C . PHE A 1 93 ? -18.696 2.737 21.102 1.00 57.59 93 PHE A C 1
ATOM 773 O O . PHE A 1 93 ? -19.845 2.666 21.532 1.00 57.59 93 PHE A O 1
ATOM 780 N N . PHE A 1 94 ? -17.755 1.860 21.459 1.00 57.62 94 PHE A N 1
ATOM 781 C CA . PHE A 1 94 ? -18.023 0.718 22.332 1.00 57.62 94 PHE A CA 1
ATOM 782 C C . PHE A 1 94 ? -18.356 1.140 23.770 1.00 57.62 94 PHE A C 1
ATOM 784 O O . PHE A 1 94 ? -19.282 0.604 24.371 1.00 57.62 94 PHE A O 1
ATOM 791 N N . VAL A 1 95 ? -17.654 2.141 24.314 1.00 59.12 95 VAL A N 1
ATOM 792 C CA . VAL A 1 95 ? -17.966 2.709 25.636 1.00 59.12 95 VAL A CA 1
ATOM 793 C C . VAL A 1 95 ? -19.342 3.375 25.628 1.00 59.12 95 VAL A C 1
ATOM 795 O O . VAL A 1 95 ? -20.103 3.200 26.572 1.00 59.12 95 VAL A O 1
ATOM 798 N N . PHE A 1 96 ? -19.699 4.083 24.556 1.00 56.66 96 PHE A N 1
ATOM 799 C CA . PHE A 1 96 ? -21.009 4.722 24.438 1.00 56.66 96 PHE A CA 1
ATOM 800 C C . PHE A 1 96 ? -22.161 3.707 24.372 1.00 56.66 96 PHE A C 1
ATOM 802 O O . PHE A 1 96 ? -23.189 3.909 25.008 1.00 56.66 96 PHE A O 1
ATOM 809 N N . PHE A 1 97 ? -21.985 2.596 23.651 1.00 52.19 97 PHE A N 1
ATOM 810 C CA . PHE A 1 97 ? -23.021 1.568 23.497 1.00 52.19 97 PHE A CA 1
ATOM 811 C C . PHE A 1 97 ? -23.123 0.606 24.693 1.00 52.19 97 PHE A C 1
ATOM 813 O O . PHE A 1 97 ? -24.147 -0.037 24.867 1.00 52.19 97 PHE A O 1
ATOM 820 N N . CYS A 1 98 ? -22.074 0.488 25.512 1.00 41.00 98 CYS A N 1
ATOM 821 C CA . CYS A 1 98 ? -22.066 -0.381 26.695 1.00 41.00 98 CYS A CA 1
ATOM 822 C C . CYS A 1 98 ? -22.541 0.331 27.979 1.00 41.00 98 CYS A C 1
ATOM 824 O O . CYS A 1 98 ? -22.763 -0.325 28.995 1.00 41.00 98 CYS A O 1
ATOM 826 N N . VAL A 1 99 ? -22.644 1.665 27.955 1.00 50.94 99 VAL A N 1
ATOM 827 C CA . VAL A 1 99 ? -23.162 2.493 29.063 1.00 50.94 99 VAL A CA 1
ATOM 828 C C . VAL A 1 99 ? -24.660 2.807 28.896 1.00 50.94 99 VAL A C 1
ATOM 830 O O . VAL A 1 99 ? -25.286 3.279 29.845 1.00 50.94 99 VAL A O 1
ATOM 833 N N . LEU A 1 100 ? -25.235 2.528 27.720 1.00 47.81 100 LEU A N 1
ATOM 834 C CA . LEU A 1 100 ? -26.673 2.610 27.442 1.00 47.81 100 LEU A CA 1
ATOM 835 C C . LEU A 1 100 ? -27.357 1.259 27.698 1.00 47.81 100 LEU A C 1
ATOM 837 O O . LEU A 1 100 ? -28.498 1.279 28.208 1.00 47.81 100 LEU A O 1
#

Secondary structure (DSSP, 8-state):
--STTHHHHHHHHHHHHHHHHHHHHHHHH---HHHHHHHHHHHHHHHHHHHHTT--HHHHHHHHHHHH-TT-HHHHHHHHHHHHHHHHHHHHHHHHHH--

Foldseek 3Di:
DPPPPVVVVVVVVCVLCVLVLVLLVQLVPDPDPVSNVVSVVVNVVSLVVCVVVVHDNVLSVLVNVCSNPVPDVVSVVVNVVVVVVVVVVVVVVVVVVVVD

pLDDT: mean 81.25, std 19.24, range [34.28, 97.19]